Protein AF-A0A966VVM6-F1 (afdb_monomer_lite)

Sequence (101 aa):
MGSNSAITFDVSRAGAGSGYSISSTTGAIPNTVYAPNMIFGPYHDIDPGLTSANKKIEWRIEGTAPKRRFIASYNDMPYFGSSCTSQRATHQMVLYEGTGI

pLDDT: mean 88.08, std 9.33, range [64.62, 98.31]

Radius of gyration: 14.8 Å; chains: 1; bounding box: 41×23×42 Å

Structure (mmCIF, N/CA/C/O backbone):
data_AF-A0A966VVM6-F1
#
_entry.id   AF-A0A966VVM6-F1
#
loop_
_atom_site.group_PDB
_atom_site.id
_atom_site.type_symbol
_atom_site.label_atom_id
_atom_site.label_alt_id
_atom_site.label_comp_id
_atom_site.label_asym_id
_atom_site.label_entity_id
_atom_site.label_seq_id
_atom_site.pdbx_PDB_ins_code
_atom_site.Cartn_x
_atom_site.Cartn_y
_atom_site.Cartn_z
_atom_site.occupancy
_atom_site.B_iso_or_equiv
_atom_site.auth_seq_id
_atom_site.auth_comp_id
_atom_site.auth_asym_id
_atom_site.auth_atom_id
_atom_site.pdbx_PDB_model_num
ATOM 1 N N . MET A 1 1 ? -3.197 -4.832 0.199 1.00 88.62 1 MET A N 1
ATOM 2 C CA . MET A 1 1 ? -2.455 -3.621 -0.215 1.00 88.62 1 MET A CA 1
ATOM 3 C C . MET A 1 1 ? -1.787 -3.937 -1.536 1.00 88.62 1 MET A C 1
ATOM 5 O O . MET A 1 1 ? -1.095 -4.945 -1.595 1.00 88.62 1 MET A O 1
ATOM 9 N N . GLY A 1 2 ? -2.069 -3.164 -2.580 1.00 89.38 2 GLY A N 1
ATOM 10 C CA . GLY A 1 2 ? -1.501 -3.347 -3.919 1.00 89.38 2 GLY A CA 1
ATOM 11 C C . GLY A 1 2 ? -0.363 -2.369 -4.217 1.00 89.38 2 GLY A C 1
ATOM 12 O O . GLY A 1 2 ? -0.236 -1.351 -3.537 1.00 89.38 2 GLY A O 1
ATOM 13 N N . SER A 1 3 ? 0.429 -2.659 -5.253 1.00 89.81 3 SER A N 1
ATOM 14 C CA . SER A 1 3 ? 1.486 -1.766 -5.757 1.00 89.81 3 SER A CA 1
ATOM 15 C C . SER A 1 3 ? 0.924 -0.442 -6.280 1.00 89.81 3 SER A C 1
ATOM 17 O O . SER A 1 3 ? 1.574 0.586 -6.179 1.00 89.81 3 SER A O 1
ATOM 19 N N . ASN A 1 4 ? -0.333 -0.419 -6.719 1.00 90.12 4 ASN A N 1
ATOM 20 C CA . ASN A 1 4 ? -0.995 0.812 -7.152 1.00 90.12 4 ASN A CA 1
ATOM 21 C C . ASN A 1 4 ? -1.637 1.581 -5.986 1.00 90.12 4 ASN A C 1
ATOM 23 O O . ASN A 1 4 ? -2.651 2.256 -6.152 1.00 90.12 4 ASN A O 1
ATOM 27 N N . SER A 1 5 ? -1.097 1.420 -4.774 1.00 90.19 5 SER A N 1
ATOM 28 C CA . SER A 1 5 ? -1.538 2.115 -3.559 1.00 90.19 5 SER A CA 1
ATOM 29 C C . SER A 1 5 ? -3.039 1.974 -3.276 1.00 90.19 5 SER A C 1
ATOM 31 O O . SER A 1 5 ? -3.704 2.928 -2.872 1.00 90.19 5 SER A O 1
ATOM 33 N N . ALA A 1 6 ? -3.575 0.768 -3.491 1.00 89.75 6 ALA A N 1
ATOM 34 C CA . ALA A 1 6 ? -4.969 0.416 -3.226 1.00 89.75 6 ALA A CA 1
ATOM 35 C C . ALA A 1 6 ? -5.087 -0.573 -2.055 1.00 89.75 6 ALA A C 1
ATOM 37 O O . ALA A 1 6 ? -4.285 -1.505 -1.903 1.00 89.75 6 ALA A O 1
ATOM 38 N N . ILE A 1 7 ? -6.108 -0.387 -1.220 1.00 92.31 7 ILE A N 1
ATOM 39 C CA . ILE A 1 7 ? -6.450 -1.276 -0.105 1.00 92.31 7 ILE A CA 1
ATOM 40 C C . ILE A 1 7 ? -7.785 -1.952 -0.407 1.00 92.31 7 ILE A C 1
ATOM 42 O O . ILE A 1 7 ? -8.750 -1.301 -0.793 1.00 92.31 7 ILE A O 1
ATOM 46 N N . THR A 1 8 ? -7.835 -3.263 -0.191 1.00 89.88 8 THR A N 1
ATOM 47 C CA . THR A 1 8 ? -9.066 -4.053 -0.173 1.00 89.88 8 THR A CA 1
ATOM 48 C C . THR A 1 8 ? -9.023 -5.013 1.008 1.00 89.88 8 THR A C 1
ATOM 50 O O . THR A 1 8 ? -7.940 -5.458 1.402 1.00 89.88 8 THR A O 1
ATOM 53 N N . PHE A 1 9 ? -10.196 -5.316 1.558 1.00 90.31 9 PHE A N 1
ATOM 54 C CA . PHE A 1 9 ? -10.400 -6.359 2.565 1.00 90.31 9 PHE A CA 1
ATOM 55 C C . PHE A 1 9 ? -10.891 -7.676 1.942 1.00 90.31 9 PHE A C 1
ATOM 57 O O . PHE A 1 9 ? -11.126 -8.648 2.655 1.00 90.31 9 PHE A O 1
ATOM 64 N N . ASP A 1 10 ? -11.021 -7.725 0.614 1.00 90.12 10 ASP A N 1
ATOM 65 C CA . ASP A 1 10 ? -11.308 -8.947 -0.130 1.00 90.12 10 ASP A CA 1
ATOM 66 C C . ASP A 1 10 ? -10.046 -9.815 -0.237 1.00 90.12 10 ASP A C 1
ATOM 68 O O . ASP A 1 10 ? -9.137 -9.563 -1.036 1.00 90.12 10 ASP A O 1
ATOM 72 N N . VAL A 1 11 ? -9.998 -10.856 0.592 1.00 89.94 11 VAL A N 1
ATOM 73 C CA . VAL A 1 11 ? -8.870 -11.791 0.669 1.00 89.94 11 VAL A CA 1
ATOM 74 C C . VAL A 1 11 ? -8.704 -12.644 -0.588 1.00 89.94 11 VAL A C 1
ATOM 76 O O . VAL A 1 11 ? -7.601 -13.127 -0.832 1.00 89.94 11 VAL A O 1
ATOM 79 N N . SER A 1 12 ? -9.743 -12.792 -1.422 1.00 89.94 12 SER A N 1
ATOM 80 C CA . SER A 1 12 ? -9.651 -13.563 -2.672 1.00 89.94 12 SER A CA 1
ATOM 81 C C . SER A 1 12 ? -8.687 -12.938 -3.687 1.00 89.94 12 SER A C 1
ATOM 83 O O . SER A 1 12 ? -8.226 -13.606 -4.610 1.00 89.94 12 SER A O 1
ATOM 85 N N . ARG A 1 13 ? -8.338 -11.661 -3.492 1.00 85.69 13 ARG A N 1
ATOM 86 C CA . ARG A 1 13 ? -7.401 -10.911 -4.336 1.00 85.69 13 ARG A CA 1
ATOM 87 C C . ARG A 1 13 ? -5.974 -10.893 -3.804 1.00 85.69 13 ARG A C 1
ATOM 89 O O . ARG A 1 13 ? -5.111 -10.254 -4.407 1.00 85.69 13 ARG A O 1
ATOM 96 N N . ALA A 1 14 ? -5.704 -11.555 -2.681 1.00 88.62 14 ALA A N 1
ATOM 97 C CA . ALA A 1 14 ? -4.344 -11.696 -2.185 1.00 88.62 14 ALA A CA 1
ATOM 98 C C . ALA A 1 14 ? -3.469 -12.399 -3.240 1.00 88.62 14 ALA A C 1
ATOM 100 O O . ALA A 1 14 ? -3.858 -13.415 -3.807 1.00 88.62 14 ALA A O 1
ATOM 101 N N . GLY A 1 15 ? -2.296 -11.833 -3.532 1.00 86.62 15 GLY A N 1
ATOM 102 C CA . GLY A 1 15 ? -1.379 -12.351 -4.556 1.00 86.62 15 GLY A CA 1
ATOM 103 C C . GLY A 1 15 ? -1.764 -12.034 -6.008 1.00 86.62 15 GLY A C 1
ATOM 104 O O . GLY A 1 15 ? -0.964 -12.291 -6.904 1.00 86.62 15 GLY A O 1
ATOM 105 N N . ALA A 1 16 ? -2.936 -11.445 -6.264 1.00 86.81 16 ALA A N 1
ATOM 106 C CA . ALA A 1 16 ? -3.300 -10.975 -7.597 1.00 86.81 16 ALA A CA 1
ATOM 107 C C . ALA A 1 16 ? -2.550 -9.681 -7.968 1.00 86.81 16 ALA A C 1
ATOM 109 O O . ALA A 1 16 ? -2.126 -8.905 -7.108 1.00 86.81 16 ALA A O 1
ATOM 110 N N . GLY A 1 17 ? -2.420 -9.424 -9.272 1.00 83.75 17 GLY A N 1
ATOM 111 C CA . GLY A 1 17 ? -1.835 -8.185 -9.783 1.00 83.75 17 GLY A CA 1
ATOM 112 C C . GLY A 1 17 ? -2.706 -6.955 -9.499 1.00 83.75 17 GLY A C 1
ATOM 113 O O . GLY A 1 17 ? -3.934 -7.043 -9.447 1.00 83.75 17 GLY A O 1
ATOM 114 N N . SER A 1 18 ? -2.063 -5.792 -9.355 1.00 82.81 18 SER A N 1
ATOM 115 C CA . SER A 1 18 ? -2.747 -4.500 -9.15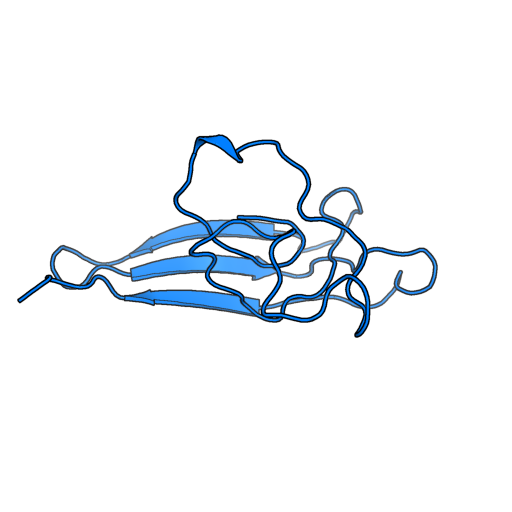7 1.00 82.81 18 SER A CA 1
ATOM 116 C C . SER A 1 18 ? -3.127 -3.797 -10.472 1.00 82.81 18 SER A C 1
ATOM 118 O O . SER A 1 18 ? -3.877 -2.825 -10.442 1.00 82.81 18 SER A O 1
ATOM 120 N N . GLY A 1 19 ? -2.677 -4.334 -11.615 1.00 78.31 19 GLY A N 1
ATOM 121 C CA . GLY A 1 19 ? -2.829 -3.726 -12.940 1.00 78.31 19 GLY A CA 1
ATOM 122 C C . GLY A 1 19 ? -1.839 -2.577 -13.149 1.00 78.31 19 GLY A C 1
ATOM 123 O O . GLY A 1 19 ? -1.661 -1.750 -12.271 1.00 78.31 19 GLY A O 1
ATOM 124 N N . TYR A 1 20 ? -1.185 -2.517 -14.308 1.00 74.50 20 TYR A N 1
ATOM 125 C CA . TYR A 1 20 ? -0.155 -1.499 -14.586 1.00 74.50 20 TYR A CA 1
ATOM 126 C C . TYR A 1 20 ? -0.696 -0.292 -15.372 1.00 74.50 20 TYR A C 1
ATOM 128 O O . TYR A 1 20 ? -0.092 0.776 -15.437 1.00 74.50 20 TYR A O 1
ATOM 136 N N . SER A 1 21 ? -1.843 -0.454 -16.038 1.00 75.12 21 SER A N 1
ATOM 137 C CA . SER A 1 21 ? -2.367 0.557 -16.952 1.00 75.12 21 SER A CA 1
ATOM 138 C C . SER A 1 21 ? -3.229 1.572 -16.204 1.00 75.12 21 SER A C 1
ATOM 140 O O . SER A 1 21 ? -4.425 1.366 -16.007 1.00 75.12 21 SER A O 1
ATOM 142 N N . ILE A 1 22 ? -2.614 2.685 -15.805 1.00 72.38 22 ILE A N 1
ATOM 143 C CA . ILE A 1 22 ? -3.298 3.848 -15.227 1.00 72.38 22 ILE A CA 1
ATOM 144 C C . ILE A 1 22 ? -3.432 4.913 -16.324 1.00 72.38 22 ILE A C 1
ATOM 146 O O . ILE A 1 22 ? -2.635 5.842 -16.418 1.00 72.38 22 ILE A O 1
ATOM 150 N N . SER A 1 23 ? -4.406 4.748 -17.218 1.00 72.06 23 SER A N 1
ATOM 151 C CA . SER A 1 23 ? -4.709 5.729 -18.271 1.00 72.06 23 SER A CA 1
ATOM 152 C C . SER A 1 23 ? -6.172 6.159 -18.217 1.00 72.06 23 SER A C 1
ATOM 154 O O . SER A 1 23 ? -7.000 5.457 -17.638 1.00 72.06 23 SER A O 1
ATOM 156 N N . SER A 1 24 ? -6.519 7.272 -18.867 1.00 64.62 24 SER A N 1
ATOM 157 C CA . SER A 1 24 ? -7.909 7.742 -18.952 1.00 64.62 24 SER A CA 1
ATOM 158 C C . SER A 1 24 ? -8.858 6.761 -19.656 1.00 64.62 24 SER A C 1
ATOM 160 O O . SER A 1 24 ? -10.068 6.875 -19.486 1.00 64.62 24 SER A O 1
ATOM 162 N N . THR A 1 25 ? -8.341 5.793 -20.420 1.00 65.62 25 THR A N 1
ATOM 163 C CA . THR A 1 25 ? -9.145 4.830 -21.190 1.00 65.62 25 THR A CA 1
ATOM 164 C C . THR A 1 25 ? -9.193 3.432 -20.579 1.00 65.62 25 THR A C 1
ATOM 166 O O . THR A 1 25 ? -10.187 2.735 -20.753 1.00 65.62 25 THR A O 1
ATOM 169 N N . THR A 1 26 ? -8.156 3.009 -19.855 1.00 66.69 26 THR A N 1
ATOM 170 C CA . THR A 1 26 ? -8.034 1.638 -19.309 1.00 66.69 26 THR A CA 1
ATOM 171 C C . THR A 1 26 ? -7.921 1.580 -17.787 1.00 66.69 26 THR A C 1
ATOM 173 O O . THR A 1 26 ? -8.145 0.525 -17.199 1.00 66.69 26 THR A O 1
ATOM 176 N N . GLY A 1 27 ? -7.584 2.699 -17.144 1.00 69.88 27 GLY A N 1
ATOM 177 C CA . GLY A 1 27 ? -7.338 2.787 -15.704 1.00 69.88 27 GLY A CA 1
ATOM 178 C C . GLY A 1 27 ? -8.120 3.892 -15.001 1.00 69.88 27 GLY A C 1
ATOM 179 O O . GLY A 1 27 ? -7.959 4.062 -13.798 1.00 69.88 27 GLY A O 1
ATOM 180 N N . ALA A 1 28 ? -8.971 4.633 -15.716 1.00 76.56 28 ALA A N 1
ATOM 181 C CA . ALA A 1 28 ? -9.834 5.634 -15.110 1.00 76.56 28 ALA A CA 1
ATOM 182 C C . ALA A 1 28 ? -10.781 4.973 -14.105 1.00 76.56 28 ALA A C 1
ATOM 184 O O . ALA A 1 28 ? -11.307 3.887 -14.349 1.00 76.56 28 ALA A O 1
ATOM 185 N N . ILE A 1 29 ? -10.988 5.641 -12.975 1.00 76.19 29 ILE A N 1
ATOM 186 C CA . ILE A 1 29 ? -11.908 5.227 -11.916 1.00 76.19 29 ILE A CA 1
ATOM 187 C C . ILE A 1 29 ? -13.135 6.151 -11.999 1.00 76.19 29 ILE A C 1
ATOM 189 O O . ILE A 1 29 ? -12.944 7.361 -12.148 1.00 76.19 29 ILE A O 1
ATOM 193 N N . PRO A 1 30 ? -14.375 5.634 -11.901 1.00 76.62 30 PRO A N 1
ATOM 194 C CA . PRO A 1 30 ? -14.751 4.239 -11.644 1.00 76.62 30 PRO A CA 1
ATOM 195 C C . PRO A 1 30 ? -14.655 3.328 -12.880 1.00 76.62 30 PRO A C 1
ATOM 197 O O . PRO A 1 30 ? -15.030 3.721 -13.979 1.00 76.62 30 PRO A O 1
ATOM 200 N N . ASN A 1 31 ? -14.209 2.081 -12.687 1.00 73.62 31 ASN A N 1
ATOM 201 C CA . ASN A 1 31 ? -14.289 1.021 -13.699 1.00 73.62 31 ASN A CA 1
ATOM 202 C C . ASN A 1 31 ? -14.510 -0.363 -13.062 1.00 73.62 31 ASN A C 1
ATOM 204 O O . ASN A 1 31 ? -14.392 -0.519 -11.848 1.00 73.62 31 ASN A O 1
ATOM 208 N N . THR A 1 32 ? -14.809 -1.365 -13.894 1.00 73.62 32 THR A N 1
ATOM 209 C CA . THR A 1 32 ? -15.084 -2.755 -13.481 1.00 73.62 32 THR A CA 1
ATOM 210 C C . THR A 1 32 ? -13.857 -3.673 -13.467 1.00 73.62 32 THR A C 1
ATOM 212 O O . THR A 1 32 ? -13.970 -4.831 -13.074 1.00 73.62 32 THR A O 1
ATOM 215 N N . VAL A 1 33 ? -12.696 -3.203 -13.933 1.00 70.12 33 VAL A N 1
ATOM 216 C CA . VAL A 1 33 ? -11.430 -3.964 -13.922 1.00 70.12 33 VAL A CA 1
ATOM 217 C C . VAL A 1 33 ? -10.899 -4.083 -12.491 1.00 70.12 33 VAL A C 1
ATOM 219 O O . VAL A 1 33 ? -10.324 -5.101 -12.092 1.00 70.12 33 VAL A O 1
ATOM 222 N N . TYR A 1 34 ? -11.121 -3.039 -11.701 1.00 71.50 34 TYR A N 1
ATOM 223 C CA . TYR A 1 34 ? -10.773 -2.981 -10.294 1.00 71.50 34 TYR A CA 1
ATOM 224 C C . TYR A 1 34 ? -11.785 -3.713 -9.414 1.00 71.50 34 TYR A C 1
ATOM 226 O O . TYR A 1 34 ? -12.959 -3.838 -9.755 1.00 71.50 34 TYR A O 1
ATOM 234 N N . ALA A 1 35 ? -11.320 -4.224 -8.269 1.00 65.50 35 ALA A N 1
ATOM 235 C CA . ALA A 1 35 ? -12.223 -4.875 -7.330 1.00 65.50 35 ALA A CA 1
ATOM 236 C C . ALA A 1 35 ? -13.307 -3.886 -6.869 1.00 65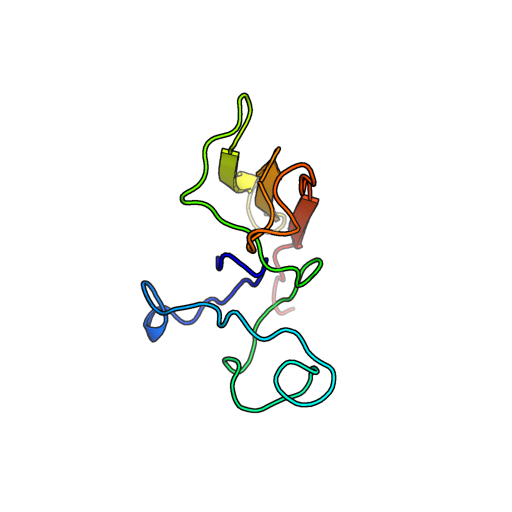.50 35 ALA A C 1
ATOM 238 O O . ALA A 1 35 ? -12.997 -2.707 -6.657 1.00 65.50 35 ALA A O 1
ATOM 239 N N . PRO A 1 36 ? -14.546 -4.347 -6.639 1.00 67.06 36 PRO A N 1
ATOM 240 C CA . PRO A 1 36 ? -15.504 -3.557 -5.885 1.00 67.06 36 PRO A CA 1
ATOM 241 C C . PRO A 1 36 ? -14.915 -3.210 -4.507 1.00 67.06 36 PRO A C 1
ATOM 243 O O . PRO A 1 36 ? -14.203 -4.018 -3.910 1.00 67.06 36 PRO A O 1
ATOM 246 N N . ASN A 1 37 ? -15.238 -2.025 -3.985 1.00 77.12 37 ASN A N 1
ATOM 247 C CA . ASN A 1 37 ? -14.906 -1.603 -2.616 1.00 77.12 37 ASN A CA 1
ATOM 248 C C . ASN A 1 37 ? -13.402 -1.495 -2.304 1.00 77.12 37 ASN A C 1
ATOM 250 O O . ASN A 1 37 ? -12.961 -1.839 -1.206 1.00 77.12 37 ASN A O 1
ATOM 254 N N . MET A 1 38 ? -12.607 -0.993 -3.250 1.00 85.94 38 MET A N 1
ATOM 255 C CA . MET A 1 38 ? -11.229 -0.597 -2.953 1.00 85.94 38 MET A CA 1
ATOM 256 C C . MET A 1 38 ? -11.152 0.832 -2.427 1.00 85.94 38 MET A C 1
ATOM 258 O O . MET A 1 38 ? -11.869 1.726 -2.873 1.00 85.94 38 MET A O 1
ATOM 262 N N . ILE A 1 39 ? -10.221 1.043 -1.504 1.00 90.88 39 ILE A N 1
ATOM 263 C CA . ILE A 1 39 ? -9.849 2.354 -0.983 1.00 90.88 39 ILE A CA 1
ATOM 264 C C . ILE A 1 39 ? -8.558 2.757 -1.691 1.00 90.88 39 ILE A C 1
ATOM 266 O O . ILE A 1 39 ? -7.523 2.105 -1.527 1.00 90.88 39 ILE A O 1
ATOM 270 N N . PHE A 1 40 ? -8.641 3.801 -2.512 1.00 89.25 40 PHE A N 1
ATOM 271 C CA . PHE A 1 40 ? -7.519 4.302 -3.299 1.00 89.25 40 PHE A CA 1
ATOM 272 C C . PHE A 1 40 ? -6.756 5.386 -2.536 1.00 89.25 40 PHE A C 1
ATOM 274 O O . PHE A 1 40 ? -7.353 6.322 -2.005 1.00 89.25 40 PHE A O 1
ATOM 281 N N . GLY A 1 41 ? -5.431 5.250 -2.497 1.00 91.12 41 GLY A N 1
ATOM 282 C CA . GLY A 1 41 ? -4.513 6.323 -2.128 1.00 91.12 41 GLY A CA 1
ATOM 283 C C . GLY A 1 41 ? -4.202 7.214 -3.341 1.00 91.12 41 GLY A C 1
ATOM 284 O O . GLY A 1 41 ? -5.116 7.592 -4.069 1.00 91.12 41 GLY A O 1
ATOM 285 N N . PRO A 1 42 ? -2.919 7.519 -3.619 1.00 90.69 42 PRO A N 1
ATOM 286 C CA . PRO A 1 42 ? -2.538 8.306 -4.797 1.00 90.69 42 PRO A CA 1
ATOM 287 C C . PRO A 1 42 ? -2.757 7.594 -6.138 1.00 90.69 42 PRO A C 1
ATOM 289 O O . PRO A 1 42 ? -2.724 8.247 -7.175 1.00 90.69 42 PRO A O 1
ATOM 292 N N . TYR A 1 43 ? -2.945 6.269 -6.116 1.00 87.12 43 TYR A N 1
ATOM 293 C CA . TYR A 1 43 ? -3.239 5.455 -7.295 1.00 87.12 43 TYR A CA 1
ATOM 294 C C . TYR A 1 43 ? -2.225 5.618 -8.448 1.00 87.12 43 TYR A C 1
ATOM 296 O O . TYR A 1 43 ? -2.558 5.748 -9.619 1.00 87.12 43 TYR A O 1
ATOM 304 N N . HIS A 1 44 ? -0.951 5.610 -8.076 1.00 88.19 44 HIS A N 1
ATOM 305 C CA . HIS A 1 44 ? 0.220 5.561 -8.949 1.00 88.19 44 HIS A CA 1
ATOM 306 C C . HIS A 1 44 ? 0.829 4.158 -8.989 1.00 88.19 44 HIS A C 1
ATOM 308 O O . HIS A 1 44 ? 0.721 3.430 -8.009 1.00 88.19 44 HIS A O 1
ATOM 314 N N . ASP A 1 45 ? 1.492 3.791 -10.085 1.00 89.75 45 ASP A N 1
ATOM 315 C CA . ASP A 1 45 ? 2.129 2.478 -10.216 1.00 89.75 45 ASP A CA 1
ATOM 316 C C . ASP A 1 45 ? 3.546 2.508 -9.627 1.00 89.75 45 ASP A C 1
ATOM 318 O O . ASP A 1 45 ? 4.432 3.204 -10.136 1.00 89.75 45 ASP A O 1
ATOM 322 N N . ILE A 1 46 ? 3.751 1.793 -8.520 1.00 92.94 46 ILE A N 1
ATOM 323 C CA . ILE A 1 46 ? 5.061 1.630 -7.876 1.00 92.94 46 I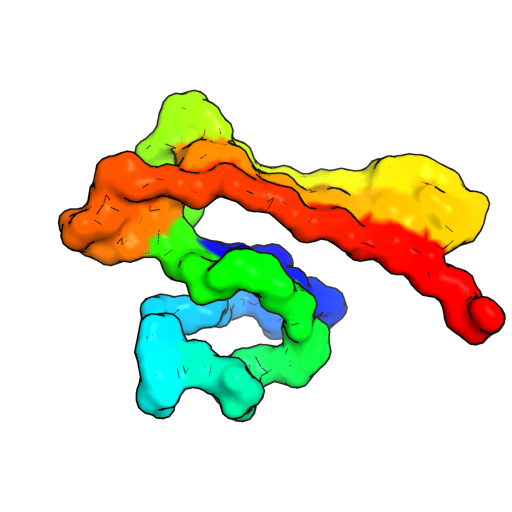LE A CA 1
ATOM 324 C C . ILE A 1 46 ? 5.597 0.224 -8.142 1.00 92.94 46 ILE A C 1
ATOM 326 O O . ILE A 1 46 ? 4.827 -0.713 -8.329 1.00 92.94 46 ILE A O 1
ATOM 330 N N . ASP A 1 47 ? 6.912 0.045 -8.079 1.00 92.25 47 ASP A N 1
ATOM 331 C CA . ASP A 1 47 ? 7.550 -1.258 -8.268 1.00 92.25 47 ASP A CA 1
ATOM 332 C C . ASP A 1 47 ? 8.238 -1.735 -6.978 1.00 92.25 47 ASP A C 1
ATOM 334 O O . ASP A 1 47 ? 9.387 -1.381 -6.696 1.00 92.25 47 ASP A O 1
ATOM 338 N N . PRO A 1 48 ? 7.574 -2.576 -6.161 1.00 91.38 48 PRO A N 1
ATOM 339 C CA . PRO A 1 48 ? 8.194 -3.151 -4.974 1.00 91.38 48 PRO A CA 1
ATOM 340 C C . PRO A 1 48 ? 9.383 -4.077 -5.262 1.00 91.38 48 PRO A C 1
ATOM 342 O O . PRO A 1 48 ? 10.138 -4.371 -4.330 1.00 91.38 48 PRO A O 1
ATOM 345 N N . GLY A 1 49 ? 9.573 -4.530 -6.505 1.00 91.50 49 GLY A N 1
ATOM 346 C CA . GLY A 1 49 ? 10.698 -5.364 -6.931 1.00 91.50 49 GLY A CA 1
ATOM 347 C C . GLY A 1 49 ? 12.015 -4.593 -7.051 1.00 91.50 49 GLY A C 1
ATOM 348 O O . GLY A 1 49 ? 13.077 -5.155 -6.784 1.00 91.50 49 GLY A O 1
ATOM 349 N N . LEU A 1 50 ? 11.967 -3.293 -7.353 1.00 92.50 50 LEU A N 1
ATOM 350 C CA . LEU A 1 50 ? 13.163 -2.451 -7.468 1.00 92.50 50 LEU A CA 1
ATOM 351 C C . LEU A 1 50 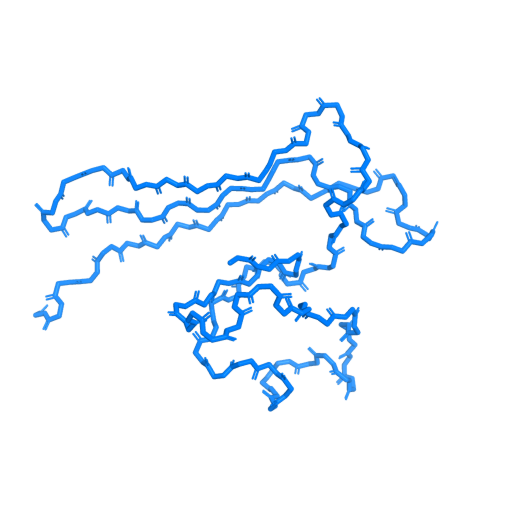? 13.722 -2.044 -6.099 1.00 92.50 50 LEU A C 1
ATOM 353 O O . LEU A 1 50 ? 12.995 -1.874 -5.121 1.00 92.50 50 LEU A O 1
ATOM 357 N N . THR A 1 51 ? 15.038 -1.880 -5.998 1.00 91.88 51 THR A N 1
ATOM 358 C CA . THR A 1 51 ? 15.716 -1.511 -4.745 1.00 91.88 51 THR A CA 1
ATOM 359 C C . THR A 1 51 ? 15.688 -0.002 -4.497 1.00 91.88 51 THR A C 1
ATOM 361 O O . THR A 1 51 ? 15.938 0.777 -5.413 1.00 91.88 51 THR A O 1
ATOM 364 N N . SER A 1 52 ? 15.482 0.409 -3.243 1.00 93.25 52 SER A N 1
ATOM 365 C CA . SER A 1 52 ? 15.759 1.773 -2.770 1.00 93.25 52 SER A CA 1
ATOM 366 C C . SER A 1 52 ? 16.301 1.729 -1.346 1.00 93.25 52 SER A C 1
ATOM 368 O O . SER A 1 52 ? 15.990 0.794 -0.605 1.00 93.25 52 SER A O 1
ATOM 370 N N . ALA A 1 53 ? 17.111 2.721 -0.971 1.00 94.00 53 ALA A N 1
ATOM 371 C CA . ALA A 1 53 ? 17.844 2.733 0.296 1.00 94.00 53 ALA A CA 1
ATOM 372 C C . ALA A 1 53 ? 16.916 2.663 1.517 1.00 94.00 53 ALA A C 1
ATOM 374 O O . ALA A 1 53 ? 17.227 1.968 2.480 1.00 94.00 53 ALA A O 1
ATOM 375 N N . ASN A 1 54 ? 15.763 3.336 1.455 1.00 96.00 54 ASN A N 1
ATOM 376 C CA . ASN A 1 54 ? 14.809 3.404 2.561 1.00 96.00 54 ASN A CA 1
ATOM 377 C C . ASN A 1 54 ? 13.475 2.720 2.225 1.00 96.00 54 ASN A C 1
ATOM 379 O O . ASN A 1 54 ? 12.462 3.000 2.874 1.00 96.00 54 ASN A O 1
ATOM 383 N N . LYS A 1 55 ? 13.461 1.842 1.209 1.00 94.88 55 LYS A N 1
ATOM 384 C CA . LYS A 1 55 ? 12.242 1.194 0.714 1.00 94.88 55 LYS A CA 1
ATOM 385 C C . LYS A 1 55 ? 11.541 0.445 1.843 1.00 94.88 55 LYS A C 1
ATOM 387 O O . LYS A 1 55 ? 12.082 -0.527 2.375 1.00 94.88 55 LYS A O 1
ATOM 392 N N . LYS A 1 56 ? 10.311 0.844 2.161 1.00 95.88 56 LYS A N 1
ATOM 393 C CA . LYS A 1 56 ? 9.488 0.144 3.151 1.00 95.88 56 LYS A CA 1
ATOM 394 C C . LYS A 1 56 ? 8.013 0.228 2.791 1.00 95.88 56 LYS A C 1
ATOM 396 O O . LYS A 1 56 ? 7.480 1.316 2.604 1.00 95.88 56 LYS A O 1
ATOM 401 N N . ILE A 1 57 ? 7.353 -0.926 2.761 1.00 94.69 57 ILE A N 1
ATOM 402 C CA . ILE A 1 57 ? 5.894 -1.021 2.788 1.00 94.69 57 ILE A CA 1
ATOM 403 C C . ILE A 1 57 ? 5.535 -1.705 4.095 1.00 94.69 57 ILE A C 1
ATOM 405 O O . ILE A 1 57 ? 6.020 -2.799 4.381 1.00 94.69 57 ILE A O 1
ATOM 409 N N . GLU A 1 58 ? 4.703 -1.060 4.897 1.00 96.00 58 GLU A N 1
ATOM 410 C CA . GLU A 1 58 ? 4.243 -1.622 6.160 1.00 96.00 58 GLU A CA 1
ATOM 411 C C . GLU A 1 58 ? 2.782 -1.279 6.409 1.00 96.00 58 GLU A C 1
ATOM 413 O O . GLU A 1 58 ? 2.242 -0.297 5.894 1.00 96.00 58 GLU A O 1
ATOM 418 N N . TRP A 1 59 ? 2.156 -2.084 7.256 1.00 96.56 59 TRP A N 1
ATOM 419 C CA . TRP A 1 59 ? 0.883 -1.746 7.856 1.00 96.56 59 TRP A CA 1
ATOM 420 C C . TRP A 1 59 ? 0.930 -2.006 9.352 1.00 96.56 59 TRP A C 1
ATOM 422 O O . TRP A 1 59 ? 1.692 -2.848 9.831 1.00 96.56 59 TRP A O 1
ATOM 432 N N . ARG A 1 60 ? 0.107 -1.270 10.091 1.00 97.94 60 ARG A N 1
ATOM 433 C CA . ARG A 1 60 ? -0.043 -1.436 11.535 1.00 97.94 60 ARG A CA 1
ATO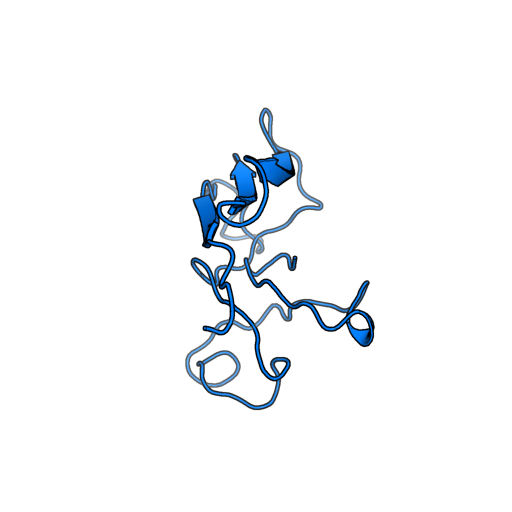M 434 C C . ARG A 1 60 ? -1.416 -0.980 12.002 1.00 97.94 60 ARG A C 1
ATOM 436 O O . ARG A 1 60 ? -2.053 -0.140 11.366 1.00 97.94 60 ARG A O 1
ATOM 443 N N . ILE A 1 61 ? -1.846 -1.540 13.127 1.00 97.94 61 ILE A N 1
ATOM 444 C CA . ILE A 1 61 ? -2.990 -1.045 13.889 1.00 97.94 61 ILE A CA 1
ATOM 445 C C . ILE A 1 61 ? -2.454 -0.266 15.081 1.00 97.94 61 ILE A C 1
ATOM 447 O O . ILE A 1 61 ? -1.636 -0.780 15.840 1.00 97.94 61 ILE A O 1
ATOM 451 N N . GLU A 1 62 ? -2.934 0.956 15.257 1.00 98.31 62 GLU A N 1
ATOM 452 C CA . GLU A 1 62 ? -2.631 1.769 16.431 1.00 98.31 62 GLU A CA 1
ATOM 453 C C . GLU A 1 62 ? -3.902 2.097 17.214 1.00 98.31 62 GLU A C 1
ATOM 455 O O . GLU A 1 62 ? -4.979 2.249 16.634 1.00 98.31 62 GLU A O 1
ATOM 460 N N . GLY A 1 63 ? -3.755 2.269 18.528 1.00 97.25 63 GLY A N 1
ATOM 461 C CA . GLY A 1 63 ? -4.851 2.583 19.443 1.00 97.25 63 GLY A CA 1
ATOM 462 C C . GLY A 1 63 ? -5.568 1.347 19.988 1.00 97.25 63 GLY A C 1
ATOM 463 O O . GLY A 1 63 ? -5.149 0.208 19.788 1.00 97.25 63 GLY A O 1
ATOM 464 N N . THR A 1 64 ? -6.664 1.590 20.698 1.00 96.50 64 THR A N 1
ATOM 465 C CA . THR A 1 64 ? -7.536 0.571 21.291 1.00 96.50 64 THR A CA 1
ATOM 466 C C . THR A 1 64 ? -8.968 0.789 20.819 1.00 96.50 64 THR A C 1
ATOM 468 O O . THR A 1 64 ? -9.356 1.912 20.489 1.00 96.50 64 THR A O 1
ATOM 471 N N . ALA A 1 65 ? -9.759 -0.283 20.739 1.00 95.88 65 ALA A N 1
ATOM 472 C CA . ALA A 1 65 ? -11.160 -0.169 20.339 1.00 95.88 65 ALA A CA 1
ATOM 473 C C . ALA A 1 65 ? -11.918 0.759 21.316 1.00 95.88 65 ALA A C 1
ATOM 475 O O . ALA A 1 65 ? -11.640 0.711 22.518 1.00 95.88 65 ALA A O 1
ATOM 476 N N . PRO A 1 66 ? -12.856 1.603 20.842 1.00 95.06 66 PRO A N 1
ATOM 477 C CA . PRO A 1 66 ? -13.357 1.719 19.464 1.00 95.06 66 PRO A CA 1
ATOM 478 C C . PRO A 1 66 ? -12.635 2.784 18.608 1.00 95.06 66 PRO A C 1
ATOM 480 O O . PRO A 1 66 ? -13.203 3.315 17.659 1.00 95.06 66 PRO A O 1
ATOM 483 N N . LYS A 1 67 ? -11.413 3.185 18.979 1.00 95.88 67 LYS A N 1
ATOM 484 C CA . LYS A 1 67 ? -10.668 4.295 18.357 1.00 95.88 67 LYS A CA 1
ATOM 485 C C . LYS A 1 67 ? -9.386 3.806 17.683 1.00 95.88 67 LYS A C 1
ATOM 487 O O . LYS A 1 67 ? -8.354 4.481 17.741 1.00 95.88 67 LYS A O 1
ATOM 492 N N . ARG A 1 68 ? -9.420 2.614 17.078 1.00 98.00 68 ARG A N 1
ATOM 493 C CA . ARG A 1 68 ? -8.266 2.076 16.349 1.00 98.00 68 ARG A CA 1
ATOM 494 C C . ARG A 1 68 ? -8.075 2.802 15.025 1.00 98.00 68 ARG A C 1
ATOM 496 O O . ARG A 1 68 ? -9.006 3.355 14.438 1.00 98.00 68 ARG A O 1
ATOM 503 N N . ARG A 1 69 ? -6.841 2.766 14.538 1.00 97.69 69 ARG A N 1
ATOM 504 C CA . ARG A 1 69 ? -6.466 3.261 13.215 1.00 97.69 69 ARG A CA 1
ATOM 505 C C . ARG A 1 69 ? -5.712 2.170 12.485 1.00 97.69 69 ARG A C 1
ATOM 507 O O . ARG A 1 69 ? -4.707 1.684 13.001 1.00 97.69 69 ARG A O 1
ATOM 514 N N . PHE A 1 70 ? -6.175 1.814 11.295 1.00 97.31 70 PHE A N 1
ATOM 515 C CA . PHE A 1 70 ? -5.377 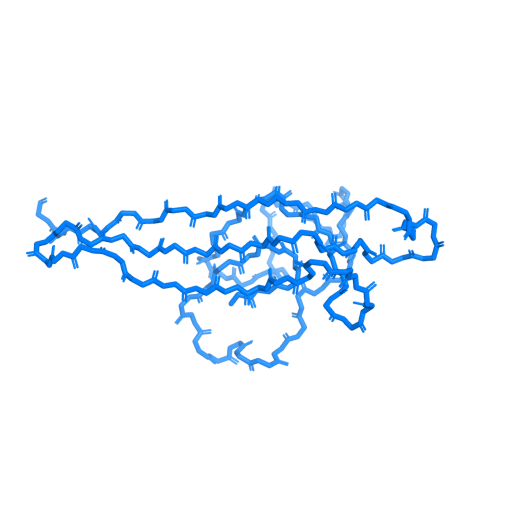1.050 10.347 1.00 97.31 70 PHE A CA 1
ATOM 516 C C . PHE A 1 70 ? -4.507 2.024 9.559 1.00 97.31 70 PHE A C 1
ATOM 518 O O . PHE A 1 70 ? -5.010 2.957 8.933 1.00 97.31 70 PHE A O 1
ATOM 525 N N . ILE A 1 71 ? -3.197 1.816 9.610 1.00 98.00 71 ILE A N 1
ATOM 526 C CA . ILE A 1 71 ? -2.213 2.667 8.954 1.00 98.00 71 ILE A CA 1
ATOM 527 C C . ILE A 1 71 ? -1.461 1.824 7.938 1.00 98.00 71 ILE A C 1
ATOM 529 O O . ILE A 1 71 ? -0.787 0.872 8.320 1.00 98.00 71 ILE A O 1
ATOM 533 N N . ALA A 1 72 ? -1.544 2.205 6.668 1.00 97.19 72 ALA A N 1
ATOM 534 C CA . ALA A 1 72 ? -0.729 1.668 5.584 1.00 97.19 72 ALA A CA 1
ATOM 535 C C . ALA A 1 72 ? 0.281 2.728 5.145 1.00 97.19 72 ALA A C 1
ATOM 537 O O . ALA A 1 72 ? -0.114 3.833 4.769 1.00 97.19 72 ALA A O 1
ATOM 538 N N . SER A 1 73 ? 1.568 2.392 5.190 1.00 97.06 73 SER A N 1
ATOM 539 C CA . SER A 1 73 ? 2.670 3.300 4.875 1.00 97.06 73 SER A CA 1
ATOM 540 C C . SER A 1 73 ? 3.521 2.749 3.738 1.00 97.06 73 SER A C 1
ATOM 542 O O . SER A 1 73 ? 3.852 1.561 3.714 1.00 97.06 73 SER A O 1
ATOM 544 N N . TYR A 1 74 ? 3.887 3.640 2.822 1.00 96.38 74 TYR A N 1
ATOM 545 C CA . TYR A 1 74 ? 4.789 3.397 1.707 1.00 96.38 74 TYR A CA 1
ATOM 546 C C . TYR A 1 74 ? 5.880 4.458 1.789 1.00 96.38 74 TYR A C 1
ATOM 548 O O . TYR A 1 74 ? 5.586 5.652 1.725 1.00 96.38 74 TYR A O 1
ATOM 556 N N . ASN A 1 75 ? 7.127 4.036 1.949 1.00 97.31 75 ASN A N 1
ATOM 557 C CA . ASN A 1 75 ? 8.269 4.927 2.074 1.00 97.31 75 ASN A CA 1
ATOM 558 C C . ASN A 1 75 ? 9.298 4.624 0.993 1.00 97.31 75 ASN A C 1
ATOM 560 O O . ASN A 1 75 ? 9.719 3.474 0.853 1.00 97.31 75 ASN A O 1
ATOM 564 N N . ASP A 1 76 ? 9.721 5.673 0.286 1.00 96.62 76 ASP A N 1
ATOM 565 C CA . ASP A 1 76 ? 10.810 5.625 -0.691 1.00 96.62 76 ASP A CA 1
ATOM 566 C C . ASP A 1 76 ? 10.613 4.525 -1.753 1.00 96.62 76 ASP A C 1
ATOM 568 O O . ASP A 1 76 ? 11.525 3.771 -2.101 1.00 96.62 76 ASP A O 1
ATOM 572 N N . MET A 1 77 ? 9.376 4.400 -2.245 1.00 95.56 77 MET A N 1
ATOM 573 C CA . MET A 1 77 ? 9.003 3.387 -3.227 1.00 95.56 77 MET A CA 1
ATOM 574 C C . MET A 1 77 ? 9.363 3.856 -4.641 1.00 95.56 77 MET A C 1
ATOM 576 O O . MET A 1 77 ? 8.886 4.913 -5.056 1.00 95.56 77 MET A O 1
ATOM 580 N N . PRO A 1 78 ? 10.177 3.113 -5.406 1.00 94.81 78 PRO A N 1
ATOM 581 C CA . PRO A 1 78 ? 10.427 3.437 -6.807 1.00 94.81 78 PRO A CA 1
ATOM 582 C C . PRO A 1 78 ? 9.152 3.273 -7.640 1.00 94.81 78 PRO A C 1
ATOM 584 O O . PRO A 1 78 ? 8.337 2.390 -7.374 1.00 94.81 78 PRO A O 1
ATOM 587 N N . TYR A 1 79 ? 8.978 4.137 -8.638 1.00 93.38 79 TYR A N 1
ATOM 588 C CA . TYR A 1 79 ? 7.874 4.025 -9.589 1.00 93.38 79 TYR A CA 1
ATOM 589 C C . TYR A 1 79 ? 8.115 2.880 -10.578 1.00 93.38 79 TYR A C 1
ATOM 591 O O . TYR A 1 79 ? 9.259 2.552 -10.901 1.00 93.38 79 TYR A O 1
ATOM 599 N N . PHE A 1 80 ? 7.028 2.289 -11.068 1.00 90.56 80 PHE A N 1
ATOM 600 C CA . PHE A 1 80 ? 7.075 1.325 -12.160 1.00 90.56 80 PHE A CA 1
ATOM 601 C C . PHE A 1 80 ? 7.351 2.026 -13.500 1.00 90.56 80 PHE A C 1
ATOM 603 O O . PHE A 1 80 ? 6.916 3.155 -13.734 1.00 90.56 80 PHE A O 1
ATOM 610 N N . GLY A 1 81 ? 8.057 1.339 -14.401 1.00 88.50 81 GLY A N 1
ATOM 611 C CA . GLY A 1 81 ? 8.353 1.811 -15.756 1.00 88.50 81 GLY A CA 1
ATOM 612 C C . GLY A 1 81 ? 9.788 2.313 -15.948 1.00 88.50 81 GLY A C 1
ATOM 613 O O . GLY A 1 81 ? 10.361 3.013 -15.116 1.00 88.50 81 GLY A O 1
ATOM 614 N N . SER A 1 82 ? 10.375 1.982 -17.100 1.00 83.06 82 SER A N 1
ATOM 615 C CA . SER A 1 82 ? 11.774 2.294 -17.439 1.00 83.06 82 SER A CA 1
ATOM 616 C C . SER A 1 82 ? 12.075 3.793 -17.553 1.00 83.06 82 SER A C 1
ATOM 618 O O . SER A 1 82 ? 13.223 4.202 -17.396 1.00 83.06 82 SER A O 1
ATOM 620 N N . SER A 1 83 ? 11.058 4.623 -17.792 1.00 85.94 83 SER A N 1
ATOM 621 C CA . SER A 1 83 ? 11.160 6.086 -17.794 1.00 85.94 83 SER A CA 1
ATOM 622 C C . SER A 1 83 ? 11.016 6.719 -16.404 1.00 85.94 83 SER A C 1
ATOM 624 O O . SER A 1 83 ? 11.187 7.929 -16.274 1.00 85.94 83 SER A O 1
ATOM 626 N N . CYS A 1 84 ? 10.689 5.932 -15.374 1.00 83.94 84 CYS A N 1
ATOM 627 C CA . CYS A 1 84 ? 10.334 6.406 -14.032 1.00 83.94 84 CYS A CA 1
ATOM 628 C C . CYS A 1 84 ? 11.311 5.908 -12.952 1.00 83.94 84 CYS A C 1
ATOM 630 O O . CYS A 1 84 ? 10.939 5.619 -11.816 1.00 83.94 84 CYS A O 1
ATOM 632 N N . THR A 1 85 ? 12.590 5.786 -13.309 1.00 75.94 85 THR A N 1
ATOM 633 C CA . THR A 1 85 ? 13.603 5.111 -12.482 1.00 75.94 85 THR A CA 1
ATOM 634 C C . THR A 1 85 ? 14.132 5.958 -11.324 1.00 75.94 85 THR A C 1
ATOM 636 O O . THR A 1 85 ? 14.640 5.406 -10.341 1.00 75.94 85 THR A O 1
ATOM 639 N N . SER A 1 86 ? 13.994 7.287 -11.378 1.00 88.38 86 SER A N 1
ATOM 640 C CA . SER A 1 86 ? 14.480 8.210 -10.338 1.00 88.38 86 SER A CA 1
ATOM 641 C C . SER A 1 86 ? 13.385 8.703 -9.389 1.00 88.38 86 SER A C 1
ATOM 643 O O . SER A 1 86 ? 13.685 9.098 -8.264 1.00 88.38 86 SER A O 1
ATOM 645 N N . GLN A 1 87 ? 12.119 8.655 -9.804 1.00 92.88 87 GLN A N 1
ATOM 646 C CA . GLN A 1 87 ? 10.985 9.130 -9.020 1.00 92.88 87 GLN A CA 1
ATOM 647 C C . GLN A 1 87 ? 10.692 8.180 -7.860 1.00 92.88 87 GLN A C 1
ATOM 649 O O . GLN A 1 87 ? 10.806 6.955 -7.978 1.00 92.88 87 GLN A O 1
ATOM 654 N N . ARG A 1 88 ? 10.309 8.753 -6.719 1.00 94.00 88 ARG A N 1
ATOM 655 C CA . ARG A 1 88 ? 10.016 8.015 -5.488 1.00 94.00 88 ARG A CA 1
ATOM 656 C C . ARG A 1 88 ? 8.658 8.420 -4.938 1.00 94.00 88 ARG A C 1
ATOM 658 O O . ARG A 1 88 ? 8.282 9.590 -4.982 1.00 94.00 88 ARG A O 1
ATOM 665 N N . ALA A 1 89 ? 7.918 7.440 -4.441 1.00 94.81 89 ALA A N 1
ATOM 666 C CA . ALA A 1 89 ? 6.636 7.609 -3.785 1.00 94.81 89 ALA A CA 1
ATOM 667 C C . ALA A 1 89 ? 6.798 7.404 -2.276 1.00 94.81 89 ALA A C 1
ATOM 669 O O . ALA A 1 89 ? 7.217 6.338 -1.824 1.00 94.81 89 ALA A O 1
ATOM 670 N N . THR A 1 90 ? 6.388 8.413 -1.509 1.00 96.69 90 THR A N 1
ATOM 671 C CA . THR A 1 90 ? 6.209 8.320 -0.059 1.00 96.69 90 THR A CA 1
ATOM 672 C C . THR A 1 90 ? 4.819 8.827 0.280 1.00 96.69 90 THR A C 1
ATOM 674 O O . THR A 1 90 ? 4.485 9.970 -0.027 1.00 96.69 90 THR A O 1
ATOM 677 N N . HIS A 1 91 ? 3.986 7.969 0.858 1.00 96.56 91 HIS A N 1
ATOM 678 C CA . HIS A 1 91 ? 2.617 8.312 1.225 1.00 96.56 91 HIS A CA 1
ATOM 679 C C . HIS A 1 91 ? 2.070 7.356 2.288 1.00 96.56 91 HIS A C 1
ATOM 681 O O . HIS A 1 91 ? 2.592 6.263 2.512 1.00 96.56 91 HIS A O 1
ATOM 687 N N . GLN A 1 92 ? 0.986 7.775 2.936 1.00 97.00 92 GLN A N 1
ATOM 688 C CA . GLN A 1 92 ? 0.335 7.015 3.993 1.00 97.00 92 GLN A CA 1
ATOM 689 C C . GLN A 1 92 ? -1.183 7.108 3.842 1.00 97.00 92 GLN A C 1
ATOM 691 O O . GLN A 1 92 ? -1.724 8.174 3.557 1.00 97.00 92 GLN A O 1
ATOM 696 N N . MET A 1 93 ? -1.866 5.990 4.068 1.00 97.12 93 MET A N 1
ATOM 697 C CA . MET A 1 93 ? -3.320 5.924 4.199 1.00 97.12 93 MET A CA 1
ATOM 698 C C . MET A 1 93 ? -3.664 5.578 5.647 1.00 97.12 93 MET A C 1
ATOM 700 O O . MET A 1 93 ? -3.143 4.604 6.194 1.00 97.12 93 MET A O 1
ATOM 704 N N . VAL A 1 94 ? -4.528 6.382 6.270 1.00 97.25 94 VAL A N 1
ATOM 705 C CA . VAL A 1 94 ? -4.992 6.179 7.650 1.00 97.25 94 VAL A CA 1
ATOM 706 C C . VAL A 1 94 ? -6.502 6.019 7.641 1.00 97.25 94 VAL A C 1
ATOM 708 O O . VAL A 1 94 ? -7.228 6.952 7.310 1.00 97.25 94 VAL A O 1
ATOM 711 N N . LEU A 1 95 ? -6.961 4.826 8.003 1.00 95.94 95 LEU A N 1
ATOM 712 C CA . LEU A 1 95 ? -8.371 4.484 8.102 1.00 95.94 95 LEU A CA 1
ATOM 713 C C . LEU A 1 95 ? -8.735 4.439 9.583 1.00 95.94 95 LEU A C 1
ATOM 715 O O . LEU A 1 95 ? -8.130 3.693 10.357 1.00 95.94 95 LEU A O 1
ATOM 719 N N . TYR A 1 96 ? -9.715 5.245 9.971 1.00 96.25 96 TYR A N 1
ATOM 720 C CA . TYR A 1 96 ? -10.248 5.252 11.326 1.00 96.25 96 TYR A CA 1
ATOM 721 C C . TYR A 1 96 ? -11.304 4.161 11.465 1.00 96.25 96 TYR A C 1
ATOM 723 O O . TYR A 1 96 ? -12.123 3.959 10.569 1.00 96.25 96 TYR A O 1
ATOM 731 N N . GLU A 1 97 ? -11.265 3.447 12.585 1.00 95.25 97 GLU A N 1
ATOM 732 C CA . GLU A 1 97 ? -12.282 2.465 12.938 1.00 95.25 97 GLU A CA 1
ATOM 733 C C . GLU A 1 97 ? -13.669 3.121 12.983 1.00 95.25 97 GLU A C 1
ATOM 735 O O . GLU A 1 97 ? -13.878 4.111 13.684 1.00 95.25 97 GLU A O 1
ATOM 740 N N . GLY A 1 98 ? -14.615 2.558 12.230 1.00 91.44 98 GLY A N 1
ATOM 741 C CA . GLY A 1 98 ? -16.030 2.889 12.343 1.00 91.44 98 GLY A CA 1
ATOM 742 C C . GLY A 1 98 ? -16.706 1.977 13.360 1.00 91.44 98 GLY A C 1
ATOM 743 O O . GLY A 1 98 ? -16.506 0.764 13.334 1.00 91.44 98 GLY A O 1
ATOM 744 N N . THR A 1 99 ? -17.529 2.548 14.236 1.00 83.44 99 THR A N 1
ATOM 745 C CA . THR A 1 99 ? -18.286 1.802 15.254 1.00 83.44 99 THR A CA 1
ATOM 746 C C . THR A 1 99 ? -19.592 1.212 14.733 1.00 83.44 99 THR A C 1
ATOM 748 O O . THR A 1 99 ? -20.148 0.329 15.376 1.00 83.44 99 THR A O 1
ATOM 751 N N . GLY A 1 100 ? -20.078 1.679 13.577 1.00 79.06 100 GLY A N 1
ATOM 752 C CA . GLY A 1 100 ? -21.340 1.217 12.986 1.00 79.06 100 GLY A CA 1
ATOM 753 C C . GLY A 1 100 ? -22.597 1.644 13.758 1.00 79.06 100 GLY A C 1
ATOM 754 O O . GLY A 1 100 ? -23.659 1.072 13.535 1.00 79.06 100 GLY A O 1
ATOM 755 N N . ILE A 1 101 ? -22.460 2.627 14.650 1.00 69.44 101 ILE A N 1
ATOM 756 C CA . ILE A 1 101 ? -23.502 3.278 15.462 1.00 69.44 101 ILE A CA 1
ATOM 757 C C . ILE A 1 101 ? -23.421 4.780 15.247 1.00 69.44 101 ILE A C 1
ATOM 759 O O . ILE A 1 101 ? -22.276 5.260 15.067 1.00 69.44 101 ILE A O 1
#

Secondary structure (DSSP, 8-state):
--TTSEE---GGGTT----S--STTTT-SS-SSSPTT-EESS---B-TTS--TT-EEEEEEES-TTS-EEEEEEEEEEBSSTT-SS-EEEEEEEEEPP---

Foldseek 3Di:
DAQQQKDDPPPVCVPPHPDQDCDPVPNDPPDDVDDPPIDHDPRFHFDPPDDDPPFDWDWDWDDDPPWIKIKTWTFQTFGDDPVRGPDGDTDMDIDTHDPVD